Protein AF-0000000072903647 (afdb_homodimer)

Structure (mmCIF, N/CA/C/O backbone):
data_AF-0000000072903647-model_v1
#
loop_
_entity.id
_entity.type
_entity.pdbx_description
1 polymer 'Bacillus phage SPbeta YonK domain-containing protein'
#
loop_
_atom_site.group_PDB
_atom_site.id
_atom_site.type_symbol
_atom_site.label_atom_id
_atom_site.label_alt_id
_atom_site.label_comp_id
_atom_site.label_asym_id
_atom_site.label_entity_id
_atom_site.label_seq_id
_atom_site.pdbx_PDB_ins_code
_atom_site.Cartn_x
_atom_site.Cartn_y
_atom_site.Cartn_z
_atom_site.occupancy
_atom_site.B_iso_or_equiv
_atom_site.auth_seq_id
_atom_site.auth_comp_id
_atom_site.auth_asym_id
_atom_site.auth_atom_id
_atom_site.pdbx_PDB_model_num
ATOM 1 N N . MET A 1 1 ? -23.797 -23.328 -0.71 1 26.98 1 MET A N 1
ATOM 2 C CA . MET A 1 1 ? -23.469 -21.906 -0.543 1 26.98 1 MET A CA 1
ATOM 3 C C . MET A 1 1 ? -22.156 -21.578 -1.24 1 26.98 1 MET A C 1
ATOM 5 O O . MET A 1 1 ? -21.156 -22.234 -1.026 1 26.98 1 MET A O 1
ATOM 9 N N . ALA A 1 2 ? -22.047 -21.109 -2.451 1 36.41 2 ALA A N 1
ATOM 10 C CA . ALA A 1 2 ? -20.844 -20.828 -3.232 1 36.41 2 ALA A CA 1
ATOM 11 C C . ALA A 1 2 ? -19.797 -20.109 -2.387 1 36.41 2 ALA A C 1
ATOM 13 O O . ALA A 1 2 ? -20.125 -19.219 -1.605 1 36.41 2 ALA A O 1
ATOM 14 N N . LYS A 1 3 ? -18.906 -20.703 -1.769 1 39.97 3 LYS A N 1
ATOM 15 C CA . LYS A 1 3 ? -17.812 -20.234 -0.917 1 39.97 3 LYS A CA 1
ATOM 16 C C . LYS A 1 3 ? -17.219 -18.938 -1.453 1 39.97 3 LYS A C 1
ATOM 18 O O . LYS A 1 3 ? -16.688 -18.906 -2.568 1 39.97 3 LYS A O 1
ATOM 23 N N . ASN A 1 4 ? -17.844 -17.828 -1.386 1 43.5 4 ASN A N 1
ATOM 24 C CA . ASN A 1 4 ? -17.438 -16.469 -1.719 1 43.5 4 ASN A CA 1
ATOM 25 C C . ASN A 1 4 ? -15.945 -16.25 -1.491 1 43.5 4 ASN A C 1
ATOM 27 O O . ASN A 1 4 ? -15.461 -16.359 -0.361 1 43.5 4 ASN A O 1
ATOM 31 N N . GLN A 1 5 ? -15.148 -16.969 -2.129 1 49.19 5 GLN A N 1
ATOM 32 C CA . GLN A 1 5 ? -13.734 -16.625 -2.137 1 49.19 5 GLN A CA 1
ATOM 33 C C . GLN A 1 5 ? -13.516 -15.164 -1.768 1 49.19 5 GLN A C 1
ATOM 35 O O . GLN A 1 5 ? -13.867 -14.266 -2.533 1 49.19 5 GLN A O 1
ATOM 40 N N . ASP A 1 6 ? -14.062 -14.773 -0.649 1 54.53 6 ASP A N 1
ATOM 41 C CA . ASP A 1 6 ? -14.086 -13.5 0.064 1 54.53 6 ASP A CA 1
ATOM 42 C C . ASP A 1 6 ? -12.836 -12.68 -0.234 1 54.53 6 ASP A C 1
ATOM 44 O O . ASP A 1 6 ? -11.727 -13.078 0.127 1 54.53 6 ASP A O 1
ATOM 48 N N . THR A 1 7 ? -12.922 -12.094 -1.379 1 66.06 7 THR A N 1
ATOM 49 C CA . THR A 1 7 ? -11.953 -11.07 -1.766 1 66.06 7 THR A CA 1
ATOM 50 C C . THR A 1 7 ? -11.555 -10.219 -0.562 1 66.06 7 THR A C 1
ATOM 52 O O . THR A 1 7 ? -12.391 -9.555 0.041 1 66.06 7 THR A O 1
ATOM 55 N N . MET A 1 8 ? -10.602 -10.609 0.189 1 80.88 8 MET A N 1
ATOM 56 C CA . MET A 1 8 ? -10.062 -9.812 1.292 1 80.88 8 MET A CA 1
ATOM 57 C C . MET A 1 8 ? -9.688 -8.414 0.823 1 80.88 8 MET A C 1
ATOM 59 O O . MET A 1 8 ? -9.133 -8.25 -0.262 1 80.88 8 MET A O 1
ATOM 63 N N . SER A 1 9 ? -10.492 -7.457 1.307 1 88.62 9 SER A N 1
ATOM 64 C CA . SER A 1 9 ? -10.148 -6.07 1.001 1 88.62 9 SER A CA 1
ATOM 65 C C . SER A 1 9 ? -9.914 -5.266 2.273 1 88.62 9 SER A C 1
ATOM 67 O O . SER A 1 9 ? -10.578 -5.488 3.289 1 88.62 9 SER A O 1
ATOM 69 N N . SER A 1 10 ? -8.914 -4.484 2.383 1 92 10 SER A N 1
ATOM 70 C CA . SER A 1 10 ? -8.602 -3.574 3.48 1 92 10 SER A CA 1
ATOM 71 C C . SER A 1 10 ? -8.43 -2.145 2.979 1 92 10 SER A C 1
ATOM 73 O O . SER A 1 10 ? -7.848 -1.919 1.917 1 92 10 SER A O 1
ATOM 75 N N . ASN A 1 11 ? -9.102 -1.263 3.586 1 93.06 11 ASN A N 1
ATOM 76 C CA . ASN A 1 11 ? -8.961 0.151 3.254 1 93.06 11 ASN A CA 1
ATOM 77 C C . ASN A 1 11 ? -8.398 0.95 4.426 1 93.06 11 ASN A C 1
ATOM 79 O O . ASN A 1 11 ? -8.938 0.897 5.531 1 93.06 11 ASN A O 1
ATOM 83 N N . LEU A 1 12 ? -7.344 1.594 4.211 1 94.06 12 LEU A N 1
ATOM 84 C CA . LEU A 1 12 ? -6.703 2.42 5.227 1 94.06 12 LEU A CA 1
ATOM 85 C C . LEU A 1 12 ? -6.648 3.879 4.785 1 94.06 12 LEU A C 1
ATOM 87 O O . LEU A 1 12 ? -6.262 4.18 3.656 1 94.06 12 LEU A O 1
ATOM 91 N N . THR A 1 13 ? -7.172 4.738 5.633 1 93.5 13 THR A N 1
ATOM 92 C CA . THR A 1 13 ? -7.094 6.176 5.379 1 93.5 13 THR A CA 1
ATOM 93 C C . THR A 1 13 ? -6.406 6.891 6.539 1 93.5 13 THR A C 1
ATOM 95 O O . THR A 1 13 ? -6.715 6.637 7.703 1 93.5 13 THR A O 1
ATOM 98 N N . GLY A 1 14 ? -5.375 7.703 6.191 1 95.31 14 GLY A N 1
ATOM 99 C CA . GLY A 1 14 ? -4.641 8.445 7.203 1 95.31 14 GLY A CA 1
ATOM 100 C C . GLY A 1 14 ? -3.291 8.945 6.719 1 95.31 14 GLY A C 1
ATOM 101 O O . GLY A 1 14 ? -3.025 8.961 5.516 1 95.31 14 GLY A O 1
ATOM 102 N N . VAL A 1 15 ? -2.523 9.453 7.641 1 94.94 15 VAL A N 1
ATOM 103 C CA . VAL A 1 15 ? -1.174 9.922 7.336 1 94.94 15 VAL A CA 1
ATOM 104 C C . VAL A 1 15 ? -0.239 8.719 7.18 1 94.94 15 VAL A C 1
ATOM 106 O O . VAL A 1 15 ? -0.087 7.918 8.102 1 94.94 15 VAL A O 1
ATOM 109 N N . LEU A 1 16 ? 0.332 8.656 6.051 1 95.75 16 LEU A N 1
ATOM 110 C CA . LEU A 1 16 ? 1.238 7.551 5.762 1 95.75 16 LEU A CA 1
ATOM 111 C C . LEU A 1 16 ? 2.625 7.82 6.34 1 95.75 16 LEU A C 1
ATOM 113 O O . LEU A 1 16 ? 3.178 8.906 6.152 1 95.75 16 LEU A O 1
ATOM 117 N N . ASP A 1 17 ? 3.154 6.836 7.086 1 96.44 17 ASP A N 1
ATOM 118 C CA . ASP A 1 17 ? 4.512 6.906 7.621 1 96.44 17 ASP A CA 1
ATOM 119 C C . ASP A 1 17 ? 5.34 5.707 7.168 1 96.44 17 ASP A C 1
ATOM 121 O O . ASP A 1 17 ? 5.191 4.605 7.699 1 96.44 17 ASP A O 1
ATOM 125 N N . VAL A 1 18 ? 6.137 5.855 6.246 1 94.12 18 VAL A N 1
ATOM 126 C CA . VAL A 1 18 ? 6.957 4.785 5.691 1 94.12 18 VAL A CA 1
ATOM 127 C C . VAL A 1 18 ? 8.086 4.445 6.664 1 94.12 18 VAL A C 1
ATOM 129 O O . VAL A 1 18 ? 8.562 3.307 6.699 1 94.12 18 VAL A O 1
ATOM 132 N N . GLU A 1 19 ? 8.547 5.43 7.406 1 94.12 19 GLU A N 1
ATOM 133 C CA . GLU A 1 19 ? 9.586 5.203 8.406 1 94.12 19 GLU A CA 1
ATOM 134 C C . GLU A 1 19 ? 9.148 4.156 9.422 1 94.12 19 GLU A C 1
ATOM 136 O O . GLU A 1 19 ? 9.922 3.26 9.766 1 94.12 19 GLU A O 1
ATOM 141 N N . GLU A 1 20 ? 7.891 4.297 9.859 1 94.31 20 GLU A N 1
ATOM 142 C CA . GLU A 1 20 ? 7.34 3.361 10.828 1 94.31 20 GLU A CA 1
ATOM 143 C C . GLU A 1 20 ? 6.48 2.299 10.156 1 94.31 20 GLU A C 1
ATOM 145 O O . GLU A 1 20 ? 6.02 1.357 10.805 1 94.31 20 GLU A O 1
ATOM 150 N N . MET A 1 21 ? 6.281 2.398 8.766 1 95.12 21 MET A N 1
ATOM 151 C CA . MET A 1 21 ? 5.453 1.478 7.996 1 95.12 21 MET A CA 1
ATOM 152 C C . MET A 1 21 ? 4.051 1.381 8.586 1 95.12 21 MET A C 1
ATOM 154 O O . MET A 1 21 ? 3.541 0.281 8.812 1 95.12 21 MET A O 1
ATOM 158 N N . THR A 1 22 ? 3.422 2.551 8.938 1 97.06 22 THR A N 1
ATOM 159 C CA . THR A 1 22 ? 2.086 2.619 9.523 1 97.06 22 THR A CA 1
ATOM 160 C C . THR A 1 22 ? 1.277 3.748 8.891 1 97.06 22 THR A C 1
ATOM 162 O O . THR A 1 22 ? 1.84 4.637 8.242 1 97.06 22 THR A O 1
ATOM 165 N N . VAL A 1 23 ? -0.028 3.594 9 1 96.38 23 VAL A N 1
ATOM 166 C CA . VAL A 1 23 ? -0.957 4.641 8.586 1 96.38 23 VAL A CA 1
ATOM 167 C C . VAL A 1 23 ? -1.724 5.164 9.797 1 96.38 23 VAL A C 1
ATOM 169 O O . VAL A 1 23 ? -2.395 4.402 10.492 1 96.38 23 VAL A O 1
ATOM 172 N N . THR A 1 24 ? -1.552 6.461 10.117 1 96.38 24 THR A N 1
ATOM 173 C CA . THR A 1 24 ? -2.203 7.07 11.273 1 96.38 24 THR A CA 1
ATOM 174 C C . THR A 1 24 ? -3.459 7.824 10.852 1 96.38 24 THR A C 1
ATOM 176 O O . THR A 1 24 ? -3.387 8.773 10.07 1 96.38 24 THR A O 1
ATOM 179 N N . PHE A 1 25 ? -4.559 7.352 11.195 1 94.44 25 PHE A N 1
ATOM 180 C CA . PHE A 1 25 ? -5.832 7.996 10.898 1 94.44 25 PHE A CA 1
ATOM 181 C C . PHE A 1 25 ? -6.203 8.992 11.992 1 94.44 25 PHE A C 1
ATOM 183 O O . PHE A 1 25 ? -6.375 8.609 13.148 1 94.44 25 PHE A O 1
ATOM 190 N N . ILE A 1 26 ? -6.289 10.227 11.664 1 89.44 26 ILE A N 1
ATOM 191 C CA . ILE A 1 26 ? -6.66 11.281 12.602 1 89.44 26 ILE A CA 1
ATOM 192 C C . ILE A 1 26 ? -8.125 11.656 12.406 1 89.44 26 ILE A C 1
ATOM 194 O O . ILE A 1 26 ? -8.5 12.211 11.367 1 89.44 26 ILE A O 1
ATOM 198 N N . ASP A 1 27 ? -8.891 11.258 13.391 1 87.06 27 ASP A N 1
ATOM 199 C CA . ASP A 1 27 ? -10.297 11.641 13.352 1 87.06 27 ASP A CA 1
ATOM 200 C C . ASP A 1 27 ? -10.469 13.117 13.688 1 87.06 27 ASP A C 1
ATOM 202 O O . ASP A 1 27 ? -10.195 13.539 14.812 1 87.06 27 ASP A O 1
ATOM 206 N N . LYS A 1 28 ? -10.703 13.945 12.828 1 78.25 28 LYS A N 1
ATOM 207 C CA . LYS A 1 28 ? -10.844 15.391 13.016 1 78.25 28 LYS A CA 1
ATOM 208 C C . LYS A 1 28 ? -12.031 15.711 13.922 1 78.25 28 LYS A C 1
ATOM 210 O O . LYS A 1 28 ? -12.086 16.781 14.516 1 78.25 28 LYS A O 1
ATOM 215 N N . LYS A 1 29 ? -12.891 14.805 14.023 1 84.75 29 LYS A N 1
ATOM 216 C CA . LYS A 1 29 ? -14.086 15.008 14.844 1 84.75 29 LYS A CA 1
ATOM 217 C C . LYS A 1 29 ? -13.805 14.727 16.312 1 84.75 29 LYS A C 1
ATOM 219 O O . LYS A 1 29 ? -14.195 15.5 17.188 1 84.75 29 LYS A O 1
ATOM 224 N N . ASP A 1 30 ? -12.953 13.688 16.5 1 84.5 30 ASP A N 1
ATOM 225 C CA . ASP A 1 30 ? -12.781 13.242 17.891 1 84.5 30 ASP A CA 1
ATOM 226 C C . ASP A 1 30 ? -11.359 13.484 18.375 1 84.5 30 ASP A C 1
ATOM 228 O O . ASP A 1 30 ? -11.047 13.258 19.547 1 84.5 30 ASP A O 1
ATOM 232 N N . GLU A 1 31 ? -10.664 14.148 17.578 1 82.75 31 GLU A N 1
ATOM 233 C CA . GLU A 1 31 ? -9.25 14.359 17.906 1 82.75 31 GLU A CA 1
ATOM 234 C C . GLU A 1 31 ? -8.578 13.039 18.266 1 82.75 31 GLU A C 1
ATOM 236 O O . GLU A 1 31 ? -7.68 13.008 19.109 1 82.75 31 GLU A O 1
ATOM 241 N N . GLY A 1 32 ? -9.172 11.984 17.766 1 90.81 32 GLY A N 1
ATOM 242 C CA . GLY A 1 32 ? -8.586 10.68 18.031 1 90.81 32 GLY A CA 1
ATOM 243 C C . GLY A 1 32 ? -7.707 10.188 16.891 1 90.81 32 GLY A C 1
ATOM 244 O O . GLY A 1 32 ? -7.867 10.609 15.742 1 90.81 32 GLY A O 1
ATOM 245 N N . GLU A 1 33 ? -6.586 9.609 17.344 1 92 33 GLU A N 1
ATOM 246 C CA . GLU A 1 33 ? -5.672 9.047 16.359 1 92 33 GLU A CA 1
ATOM 247 C C . GLU A 1 33 ? -5.691 7.52 16.406 1 92 33 GLU A C 1
ATOM 249 O O . GLU A 1 33 ? -5.688 6.922 17.484 1 92 33 GLU A O 1
ATOM 254 N N . THR A 1 34 ? -5.93 6.957 15.289 1 94.25 34 THR A N 1
ATOM 255 C CA . THR A 1 34 ? -5.848 5.508 15.148 1 94.25 34 THR A CA 1
ATOM 256 C C . THR A 1 34 ? -4.672 5.117 14.266 1 94.25 34 THR A C 1
ATOM 258 O O . THR A 1 34 ? -4.484 5.68 13.188 1 94.25 34 THR A O 1
ATOM 261 N N . VAL A 1 35 ? -3.791 4.191 14.773 1 95.44 35 VAL A N 1
ATOM 262 C CA . VAL A 1 35 ? -2.605 3.783 14.031 1 95.44 35 VAL A CA 1
ATOM 263 C C . VAL A 1 35 ? -2.826 2.396 13.43 1 95.44 35 VAL A C 1
ATOM 265 O O . VAL A 1 35 ? -3.137 1.443 14.148 1 95.44 35 VAL A O 1
ATOM 268 N N . TYR A 1 36 ? -2.723 2.342 12.133 1 96.31 36 TYR A N 1
ATOM 269 C CA . TYR A 1 36 ? -2.834 1.07 11.422 1 96.31 36 TYR A CA 1
ATOM 270 C C . TYR A 1 36 ? -1.466 0.584 10.961 1 96.31 36 TYR A C 1
ATOM 272 O O . TYR A 1 36 ? -0.645 1.376 10.492 1 96.31 36 TYR A O 1
ATOM 280 N N . ASP A 1 37 ? -1.189 -0.722 11.109 1 96.88 37 ASP A N 1
ATOM 281 C CA . ASP A 1 37 ? 0.072 -1.312 10.68 1 96.88 37 ASP A CA 1
ATOM 282 C C . ASP A 1 37 ? 0.031 -1.661 9.188 1 96.88 37 ASP A C 1
ATOM 284 O O . ASP A 1 37 ? -0.56 -2.67 8.797 1 96.88 37 ASP A O 1
ATOM 288 N N . LEU A 1 38 ? 0.647 -0.828 8.477 1 95.75 38 LEU A N 1
ATOM 289 C CA . LEU A 1 38 ? 0.698 -1.072 7.043 1 95.75 38 LEU A CA 1
ATOM 290 C C . LEU A 1 38 ? 1.477 -2.348 6.734 1 95.75 38 LEU A C 1
ATOM 292 O O . LEU A 1 38 ? 1.085 -3.123 5.859 1 95.75 38 LEU A O 1
ATOM 296 N N . GLU A 1 39 ? 2.559 -2.506 7.41 1 93.81 39 GLU A N 1
ATOM 297 C CA . GLU A 1 39 ? 3.383 -3.699 7.242 1 93.81 39 GLU A CA 1
ATOM 298 C C . GLU A 1 39 ? 2.57 -4.969 7.473 1 93.81 39 GLU A C 1
ATOM 300 O O . GLU A 1 39 ? 2.629 -5.906 6.676 1 93.81 39 GLU A O 1
ATOM 305 N N . LYS A 1 40 ? 1.803 -4.934 8.523 1 94.62 40 LYS A N 1
ATOM 306 C CA . LYS A 1 40 ? 0.974 -6.09 8.859 1 94.62 40 LYS A CA 1
ATOM 307 C C . LYS A 1 40 ? -0.101 -6.32 7.801 1 94.62 40 LYS A C 1
ATOM 309 O O . LYS A 1 40 ? -0.383 -7.465 7.438 1 94.62 40 LYS A O 1
ATOM 314 N N . THR A 1 41 ? -0.666 -5.242 7.383 1 94.62 41 THR A N 1
ATOM 315 C CA . THR A 1 41 ? -1.668 -5.332 6.328 1 94.62 41 THR A CA 1
ATOM 316 C C . THR A 1 41 ? -1.069 -5.938 5.062 1 94.62 41 THR A C 1
ATOM 318 O O . THR A 1 41 ? -1.639 -6.867 4.484 1 94.62 41 THR A O 1
ATOM 321 N N . LEU A 1 42 ? 0.079 -5.402 4.691 1 95.38 42 LEU A N 1
ATOM 322 C CA . LEU A 1 42 ? 0.764 -5.91 3.506 1 95.38 42 LEU A CA 1
ATOM 323 C C . LEU A 1 42 ? 1.088 -7.391 3.66 1 95.38 42 LEU A C 1
ATOM 325 O O . LEU A 1 42 ? 0.943 -8.164 2.711 1 95.38 42 LEU A O 1
ATOM 329 N N . GLN A 1 43 ? 1.496 -7.812 4.863 1 94.38 43 GLN A N 1
ATOM 330 C CA . GLN A 1 43 ? 1.856 -9.195 5.148 1 94.38 43 GLN A CA 1
ATOM 331 C C . GLN A 1 43 ? 0.658 -10.125 4.973 1 94.38 43 GLN A C 1
ATOM 333 O O . GLN A 1 43 ? 0.807 -11.266 4.523 1 94.38 43 GLN A O 1
ATOM 338 N N . LYS A 1 44 ? -0.536 -9.617 5.301 1 93.38 44 LYS A N 1
ATOM 339 C CA . LYS A 1 44 ? -1.77 -10.391 5.164 1 93.38 44 LYS A CA 1
ATOM 340 C C . LYS A 1 44 ? -2.045 -10.734 3.705 1 93.38 44 LYS A C 1
ATOM 342 O O . LYS A 1 44 ? -2.623 -11.781 3.408 1 93.38 44 LYS A O 1
ATOM 347 N N . TYR A 1 45 ? -1.594 -9.891 2.842 1 92.75 45 TYR A N 1
ATOM 348 C CA . TYR A 1 45 ? -1.865 -10.062 1.419 1 92.75 45 TYR A CA 1
ATOM 349 C C . TYR A 1 45 ? -0.625 -10.547 0.68 1 92.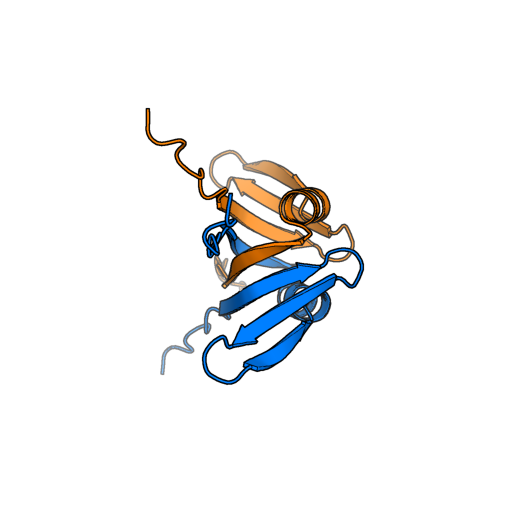75 45 TYR A C 1
ATOM 351 O O . TYR A 1 45 ? -0.655 -10.734 -0.538 1 92.75 45 TYR A O 1
ATOM 359 N N . ASN A 1 46 ? 0.444 -10.773 1.424 1 93.94 46 ASN A N 1
ATOM 360 C CA . ASN A 1 46 ? 1.708 -11.195 0.83 1 93.94 46 ASN A CA 1
ATOM 361 C C . ASN A 1 46 ? 1.547 -12.492 0.03 1 93.94 46 ASN A C 1
ATOM 363 O O . ASN A 1 46 ? 0.983 -13.469 0.526 1 93.94 46 ASN A O 1
ATOM 367 N N . GLY A 1 47 ? 2.025 -12.484 -1.213 1 93.38 47 GLY A N 1
ATOM 368 C CA . GLY A 1 47 ? 1.976 -13.672 -2.055 1 93.38 47 GLY A CA 1
ATOM 369 C C . GLY A 1 47 ? 0.679 -13.797 -2.83 1 93.38 47 GLY A C 1
ATOM 370 O O . GLY A 1 47 ? 0.515 -14.727 -3.627 1 93.38 47 GLY A O 1
ATOM 371 N N . HIS A 1 48 ? -0.289 -12.859 -2.572 1 91.75 48 HIS A N 1
ATOM 372 C CA . HIS A 1 48 ? -1.56 -12.844 -3.289 1 91.75 48 HIS A CA 1
ATOM 373 C C . HIS A 1 48 ? -1.586 -11.742 -4.344 1 91.75 48 HIS A C 1
ATOM 375 O O . HIS A 1 48 ? -0.796 -10.797 -4.281 1 91.75 48 HIS A O 1
ATOM 381 N N . THR A 1 49 ? -2.402 -11.961 -5.375 1 92.5 49 THR A N 1
ATOM 382 C CA . THR A 1 49 ? -2.639 -10.906 -6.352 1 92.5 49 THR A CA 1
ATOM 383 C C . THR A 1 49 ? -3.59 -9.852 -5.789 1 92.5 49 THR A C 1
ATOM 385 O O . THR A 1 49 ? -4.75 -10.148 -5.496 1 92.5 49 THR A O 1
ATOM 388 N N . VAL A 1 50 ? -3.045 -8.734 -5.59 1 93.06 50 VAL A N 1
ATOM 389 C CA . VAL A 1 50 ? -3.846 -7.691 -4.953 1 93.06 50 VAL A CA 1
ATOM 390 C C . VAL A 1 50 ? -3.885 -6.453 -5.84 1 93.06 50 VAL A C 1
ATOM 392 O O . VAL A 1 50 ? -3.057 -6.297 -6.738 1 93.06 50 VAL A O 1
ATOM 395 N N . SER A 1 51 ? -4.941 -5.68 -5.699 1 92.88 51 SER A N 1
ATOM 396 C CA . SER A 1 51 ? -5.059 -4.336 -6.262 1 92.88 51 SER A CA 1
ATOM 397 C C . SER A 1 51 ? -4.938 -3.271 -5.18 1 92.88 51 SER A C 1
ATOM 399 O O . SER A 1 51 ? -5.781 -3.189 -4.281 1 92.88 51 SER A O 1
ATOM 401 N N . ILE A 1 52 ? -3.867 -2.551 -5.137 1 95.62 52 ILE A N 1
ATOM 402 C CA . ILE A 1 52 ? -3.631 -1.506 -4.145 1 95.62 52 ILE A CA 1
ATOM 403 C C . ILE A 1 52 ? -3.824 -0.133 -4.785 1 95.62 52 ILE A C 1
ATOM 405 O O . ILE A 1 52 ? -3.227 0.166 -5.824 1 95.62 52 ILE A O 1
ATOM 409 N N . THR A 1 53 ? -4.637 0.655 -4.305 1 95.5 53 THR A N 1
ATOM 410 C CA . THR A 1 53 ? -4.871 2.01 -4.793 1 95.5 53 THR A CA 1
ATOM 411 C C . THR A 1 53 ? -4.43 3.041 -3.758 1 95.5 53 THR A C 1
ATOM 413 O O . THR A 1 53 ? -4.844 2.982 -2.6 1 95.5 53 THR A O 1
ATOM 416 N N . PHE A 1 54 ? -3.518 3.877 -4.133 1 94.88 54 PHE A N 1
ATOM 417 C CA . PHE A 1 54 ? -3.078 4.98 -3.287 1 94.88 54 PHE A CA 1
ATOM 418 C C . PHE A 1 54 ? -3.701 6.297 -3.746 1 94.88 54 PHE A C 1
ATOM 420 O O . PHE A 1 54 ? -3.588 6.668 -4.914 1 94.88 54 PHE A O 1
ATOM 427 N N . LYS A 1 55 ? -4.453 6.977 -2.883 1 92.94 55 LYS A N 1
ATOM 428 C CA . LYS A 1 55 ? -5.047 8.281 -3.17 1 92.94 55 LYS A CA 1
ATOM 429 C C . LYS A 1 55 ? -4.688 9.297 -2.09 1 92.94 55 LYS A C 1
ATOM 431 O O . LYS A 1 55 ? -4.824 9.016 -0.897 1 92.94 55 LYS A O 1
ATOM 436 N N . VAL A 1 56 ? -4.145 10.398 -2.494 1 90.81 56 VAL A N 1
ATOM 437 C CA . VAL A 1 56 ? -3.818 11.453 -1.533 1 90.81 56 VAL A CA 1
ATOM 438 C C . VAL A 1 56 ? -5.078 12.242 -1.186 1 90.81 56 VAL A C 1
ATOM 440 O O . VAL A 1 56 ? -5.828 12.648 -2.076 1 90.81 56 VAL A O 1
ATOM 443 N N . ASP A 1 57 ? -5.395 12.164 0.03 1 79.31 57 ASP A N 1
ATOM 444 C CA . ASP A 1 57 ? -6.492 12.992 0.531 1 79.31 57 ASP A CA 1
ATOM 445 C C . ASP A 1 57 ? -5.973 14.273 1.166 1 79.31 57 ASP A C 1
ATOM 447 O O . ASP A 1 57 ? -5.477 14.258 2.295 1 79.31 57 ASP A O 1
ATOM 451 N N . GLU A 1 58 ? -5.418 15.188 0.376 1 64.56 58 GLU A N 1
ATOM 452 C CA . GLU A 1 58 ? -4.949 16.438 0.971 1 64.56 58 GLU A CA 1
ATOM 453 C C . GLU A 1 58 ? -6.043 17.109 1.797 1 64.56 58 GLU A C 1
ATOM 455 O O . GLU A 1 58 ? -7.074 17.516 1.256 1 64.56 58 GLU A O 1
ATOM 460 N N . ASN A 1 59 ? -6.527 16.438 2.725 1 55.91 59 ASN A N 1
ATOM 461 C CA . ASN A 1 59 ? -7.266 17.422 3.516 1 55.91 59 ASN A CA 1
ATOM 462 C C . ASN A 1 59 ? -6.52 18.75 3.605 1 55.91 59 ASN A C 1
ATOM 464 O O . ASN A 1 59 ? -5.492 18.844 4.281 1 55.91 59 ASN A O 1
ATOM 468 N N . ILE A 1 60 ? -6.312 19.484 2.564 1 50.78 60 ILE A N 1
ATOM 469 C CA . ILE A 1 60 ? -5.859 20.859 2.639 1 50.78 60 ILE A CA 1
ATOM 470 C C . ILE A 1 60 ? -6.391 21.516 3.914 1 50.78 60 ILE A C 1
ATOM 472 O O . ILE A 1 60 ? -7.602 21.703 4.066 1 50.78 60 ILE A O 1
ATOM 476 N N . ASP A 1 61 ? -5.98 21.062 5.023 1 46.91 61 ASP A N 1
ATOM 477 C CA . ASP A 1 61 ? -6.191 22.25 5.836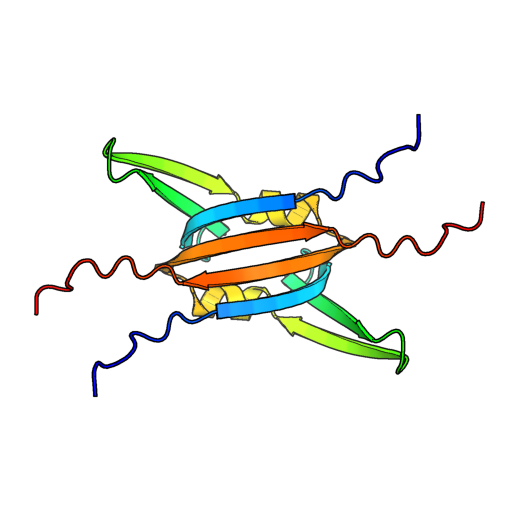 1 46.91 61 ASP A CA 1
ATOM 478 C C . ASP A 1 61 ? -5.785 23.516 5.074 1 46.91 61 ASP A C 1
ATOM 480 O O . ASP A 1 61 ? -4.77 23.516 4.375 1 46.91 61 ASP A O 1
ATOM 484 N N . PRO A 1 62 ? -6.727 24.359 4.766 1 44.31 62 PRO A N 1
ATOM 485 C CA . PRO A 1 62 ? -6.277 25.641 4.227 1 44.31 62 PRO A CA 1
ATOM 486 C C . PRO A 1 62 ? -4.906 26.062 4.754 1 44.31 62 PRO A C 1
ATOM 488 O O . PRO A 1 62 ? -4.699 26.109 5.969 1 44.31 62 PRO A O 1
ATOM 491 N N . VAL A 1 63 ? -3.77 25.438 4.23 1 43.38 63 VAL A N 1
ATOM 492 C CA . VAL A 1 63 ? -2.58 26.156 4.684 1 43.38 63 VAL A CA 1
ATOM 493 C C . VAL A 1 63 ? -2.902 27.625 4.859 1 43.38 63 VAL A C 1
ATOM 495 O O . VAL A 1 63 ? -3.406 28.281 3.939 1 43.38 63 VAL A O 1
ATOM 498 N N . GLU A 1 64 ? -3.287 28.125 6.027 1 39.75 64 GLU A N 1
ATOM 499 C CA . GLU A 1 64 ? -3.262 29.562 6.246 1 39.75 64 GLU A CA 1
ATOM 500 C C . GLU A 1 64 ? -2.057 30.203 5.562 1 39.75 64 GLU A C 1
ATOM 502 O O . GLU A 1 64 ? -0.924 29.75 5.734 1 39.75 64 GLU A O 1
ATOM 507 N N . GLU A 1 65 ? -2.17 30.578 4.281 1 32.97 65 GLU A N 1
ATOM 508 C CA . GLU A 1 65 ? -1.269 31.703 4.047 1 32.97 65 GLU A CA 1
ATOM 509 C C . GLU A 1 65 ? -1.255 32.656 5.238 1 32.97 65 GLU A C 1
ATOM 511 O O . GLU A 1 65 ? -2.303 32.938 5.82 1 32.97 65 GLU A O 1
ATOM 516 N N . MET B 1 1 ? -5.105 29.766 -12.984 1 26.88 1 MET B N 1
ATOM 517 C CA . MET B 1 1 ? -5.367 28.344 -13.117 1 26.88 1 MET B CA 1
ATOM 518 C C . MET B 1 1 ? -5.422 27.656 -11.75 1 26.88 1 MET B C 1
ATOM 520 O O . MET B 1 1 ? -4.555 27.891 -10.898 1 26.88 1 MET B O 1
ATOM 524 N N . ALA B 1 2 ? -6.496 27.344 -11.078 1 36.06 2 ALA B N 1
ATOM 525 C CA . ALA B 1 2 ? -6.641 26.766 -9.742 1 36.06 2 ALA B CA 1
ATOM 526 C C . ALA B 1 2 ? -5.637 25.625 -9.523 1 36.06 2 ALA B C 1
ATOM 528 O O . ALA B 1 2 ? -5.371 24.844 -10.438 1 36.06 2 ALA B O 1
ATOM 529 N N . LYS B 1 3 ? -4.551 25.781 -8.977 1 39.94 3 LYS B N 1
ATOM 530 C CA . LYS B 1 3 ? -3.463 24.859 -8.648 1 39.94 3 LYS B CA 1
ATOM 531 C C . LYS B 1 3 ? -4.004 23.5 -8.203 1 39.94 3 LYS B C 1
ATOM 533 O O . LYS B 1 3 ? -4.691 23.406 -7.188 1 39.94 3 LYS B O 1
ATOM 538 N N . ASN B 1 4 ? -4.594 22.719 -9.047 1 43.5 4 ASN B N 1
ATOM 539 C CA . ASN B 1 4 ? -5.156 21.391 -8.891 1 43.5 4 ASN B CA 1
ATOM 540 C C . ASN B 1 4 ? -4.375 20.562 -7.871 1 43.5 4 ASN B C 1
ATOM 542 O O . ASN B 1 4 ? -3.184 20.312 -8.055 1 43.5 4 ASN B O 1
ATOM 546 N N . GLN B 1 5 ? -4.348 20.984 -6.699 1 48.97 5 GLN B N 1
ATOM 547 C CA . GLN B 1 5 ? -3.863 20.109 -5.637 1 48.97 5 GLN B CA 1
ATOM 548 C C . GLN B 1 5 ? -3.947 18.641 -6.055 1 48.97 5 GLN B C 1
ATOM 550 O O . GLN B 1 5 ? -5.039 18.078 -6.121 1 48.97 5 GLN B O 1
ATOM 555 N N . ASP B 1 6 ? -3.453 18.359 -7.23 1 54.34 6 ASP B N 1
ATOM 556 C CA . ASP B 1 6 ? -3.355 17.094 -7.953 1 54.34 6 ASP B CA 1
ATOM 557 C C . ASP B 1 6 ? -3.221 15.922 -6.984 1 54.34 6 ASP B C 1
ATOM 559 O O . ASP B 1 6 ? -2.225 15.805 -6.27 1 54.34 6 ASP B O 1
ATOM 563 N N . THR B 1 7 ? -4.371 15.641 -6.473 1 65.31 7 THR B N 1
ATOM 564 C CA . THR B 1 7 ? -4.539 14.406 -5.707 1 65.31 7 THR B CA 1
ATOM 565 C C . THR B 1 7 ? -3.703 13.281 -6.305 1 65.31 7 THR B C 1
ATOM 567 O O . THR B 1 7 ? -3.936 12.859 -7.441 1 65.31 7 THR B O 1
ATOM 570 N N . MET B 1 8 ? -2.475 13.18 -5.988 1 80.75 8 MET B N 1
ATOM 571 C CA . MET B 1 8 ? -1.613 12.086 -6.418 1 80.75 8 MET B CA 1
ATOM 572 C C . MET B 1 8 ? -2.236 10.734 -6.074 1 80.75 8 MET B C 1
ATOM 574 O O . MET B 1 8 ? -2.779 10.562 -4.98 1 80.75 8 MET B O 1
ATOM 578 N N . SER B 1 9 ? -2.691 10.055 -7.141 1 88.62 9 SER B N 1
ATOM 579 C CA . SER B 1 9 ? -3.201 8.703 -6.922 1 88.62 9 SER B CA 1
ATOM 580 C C . SER B 1 9 ? -2.393 7.676 -7.707 1 88.62 9 SER B C 1
ATOM 582 O O . SER B 1 9 ? -1.925 7.957 -8.812 1 88.62 9 SER B O 1
ATOM 584 N N . SER B 1 10 ? -2.004 6.602 -7.164 1 91.94 10 SER B N 1
ATOM 585 C CA . SER B 1 10 ? -1.318 5.477 -7.793 1 91.94 10 SER B CA 1
ATOM 586 C C . SER B 1 10 ? -2.074 4.172 -7.57 1 91.94 10 SER B C 1
ATOM 588 O O . SER B 1 10 ? -2.602 3.936 -6.48 1 91.94 10 SER B O 1
ATOM 590 N N . ASN B 1 11 ? -2.309 3.488 -8.586 1 93.12 11 ASN B N 1
ATOM 591 C CA . ASN B 1 11 ? -2.953 2.182 -8.492 1 93.12 11 ASN B CA 1
ATOM 592 C C . ASN B 1 11 ? -2.027 1.064 -8.961 1 93.12 11 ASN B C 1
ATOM 594 O O . ASN B 1 11 ? -1.493 1.121 -10.07 1 93.12 11 ASN B O 1
ATOM 598 N N . LEU B 1 12 ? -1.795 0.152 -8.141 1 94.06 12 LEU B N 1
ATOM 599 C CA . LEU B 1 12 ? -0.95 -0.996 -8.453 1 94.06 12 LEU B CA 1
ATOM 600 C C . LEU B 1 12 ? -1.746 -2.295 -8.367 1 94.06 12 LEU B C 1
ATOM 602 O O . LEU B 1 12 ? -2.475 -2.518 -7.398 1 94.06 12 LEU B O 1
ATOM 606 N N . THR B 1 13 ? -1.704 -3.057 -9.445 1 93.56 13 THR B N 1
ATOM 607 C CA . THR B 1 13 ? -2.338 -4.371 -9.453 1 93.56 13 THR B CA 1
ATOM 608 C C . THR B 1 13 ? -1.323 -5.457 -9.797 1 93.56 13 THR B C 1
ATOM 610 O O . THR B 1 13 ? -0.544 -5.309 -10.742 1 93.56 13 THR B O 1
ATOM 613 N N . GLY B 1 14 ? -1.255 -6.504 -8.93 1 95.38 14 GLY B N 1
ATOM 614 C CA . GLY B 1 14 ? -0.335 -7.605 -9.148 1 95.38 14 GLY B CA 1
ATOM 615 C C . GLY B 1 14 ? -0.099 -8.453 -7.914 1 95.38 14 GLY B C 1
ATOM 616 O O . GLY B 1 14 ? -0.857 -8.367 -6.945 1 95.38 14 GLY B O 1
ATOM 617 N N . VAL B 1 15 ? 0.849 -9.344 -8.008 1 94.94 15 VAL B N 1
ATOM 618 C CA . VAL B 1 15 ? 1.233 -10.18 -6.879 1 94.94 15 VAL B CA 1
ATOM 619 C C . VAL B 1 15 ? 2.057 -9.367 -5.883 1 94.94 15 VAL B C 1
ATOM 621 O O . VAL B 1 15 ? 3.109 -8.828 -6.234 1 94.94 15 VAL B O 1
ATOM 624 N N . LEU B 1 16 ? 1.555 -9.328 -4.719 1 95.81 16 LEU B N 1
ATOM 625 C CA . LEU B 1 16 ? 2.232 -8.562 -3.676 1 95.81 16 LEU B CA 1
ATOM 626 C C . LEU B 1 16 ? 3.359 -9.383 -3.051 1 95.81 16 LEU B C 1
ATOM 628 O O . LEU B 1 16 ? 3.166 -10.547 -2.703 1 95.81 16 LEU B O 1
ATOM 632 N N . ASP B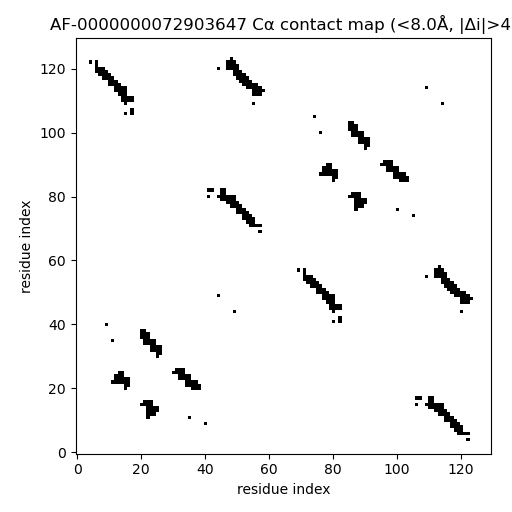 1 17 ? 4.566 -8.781 -2.973 1 96.5 17 ASP B N 1
ATOM 633 C CA . ASP B 1 17 ? 5.715 -9.398 -2.314 1 96.5 17 ASP B CA 1
ATOM 634 C C . ASP B 1 17 ? 6.262 -8.5 -1.207 1 96.5 17 ASP B C 1
ATOM 636 O O . ASP B 1 17 ? 6.949 -7.516 -1.483 1 96.5 17 ASP B O 1
ATOM 640 N N . VAL B 1 18 ? 5.973 -8.75 -0.04 1 94.31 18 VAL B N 1
ATOM 641 C CA . VAL B 1 18 ? 6.395 -7.949 1.104 1 94.31 18 VAL B CA 1
ATOM 642 C C . VAL B 1 18 ? 7.879 -8.18 1.378 1 94.31 18 VAL B C 1
ATOM 644 O O . VAL B 1 18 ? 8.57 -7.297 1.891 1 94.31 18 VAL B O 1
ATOM 647 N N . GLU B 1 19 ? 8.344 -9.383 1.089 1 94.25 19 GLU B N 1
ATOM 648 C CA . GLU B 1 19 ? 9.758 -9.688 1.264 1 94.25 19 GLU B CA 1
ATOM 649 C C . GLU B 1 19 ? 10.633 -8.742 0.451 1 94.25 19 GLU B C 1
ATOM 651 O O . GLU B 1 19 ? 11.633 -8.227 0.955 1 94.25 19 GLU B O 1
ATOM 656 N N . GLU B 1 20 ? 10.195 -8.508 -0.798 1 94.31 20 GLU B N 1
ATOM 657 C CA . GLU B 1 20 ? 10.922 -7.613 -1.689 1 94.31 20 GLU B CA 1
ATOM 658 C C . GLU B 1 20 ? 10.289 -6.227 -1.725 1 94.31 20 GLU B C 1
ATOM 660 O O . GLU B 1 20 ? 10.828 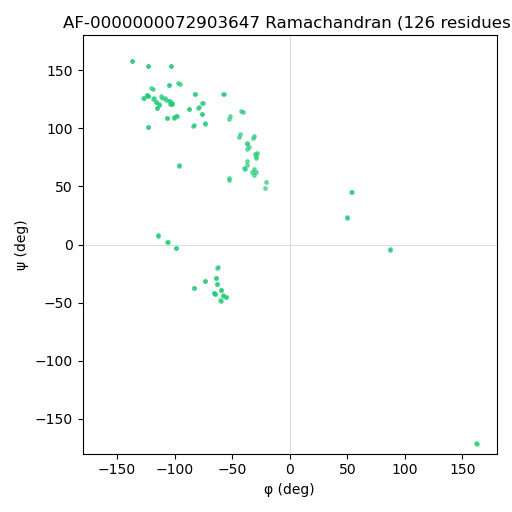-5.305 -2.342 1 94.31 20 GLU B O 1
ATOM 665 N N . MET B 1 21 ? 9.102 -6.016 -0.992 1 95.06 21 MET B N 1
ATOM 666 C CA . MET B 1 21 ? 8.367 -4.754 -0.968 1 95.06 21 MET B CA 1
ATOM 667 C C . MET B 1 21 ? 8.047 -4.281 -2.383 1 95.06 21 MET B C 1
ATOM 669 O O . MET B 1 21 ? 8.297 -3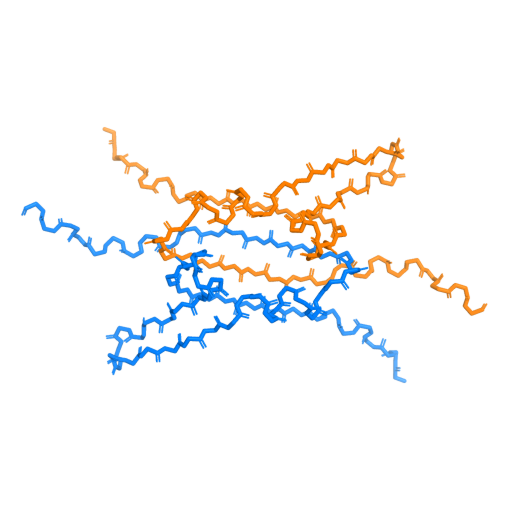.127 -2.729 1 95.06 21 MET B O 1
ATOM 673 N N . THR B 1 22 ? 7.559 -5.191 -3.268 1 97.06 22 THR B N 1
ATOM 674 C CA . THR B 1 22 ? 7.215 -4.895 -4.652 1 97.06 22 THR B CA 1
ATOM 675 C C . THR B 1 22 ? 5.898 -5.562 -5.039 1 97.06 22 THR B C 1
ATOM 677 O O . THR B 1 22 ? 5.43 -6.469 -4.344 1 97.06 22 THR B O 1
ATOM 680 N N . VAL B 1 23 ? 5.305 -4.996 -6.055 1 96.44 23 VAL B N 1
ATOM 681 C CA . VAL B 1 23 ? 4.105 -5.578 -6.652 1 96.44 23 VAL B CA 1
ATOM 682 C C . VAL B 1 23 ? 4.398 -6.004 -8.086 1 96.44 23 VAL B C 1
ATOM 684 O O . VAL B 1 23 ? 4.812 -5.184 -8.914 1 96.44 23 VAL B O 1
ATOM 687 N N . THR B 1 24 ? 4.289 -7.309 -8.383 1 96.38 24 THR B N 1
ATOM 688 C CA . THR B 1 24 ? 4.574 -7.84 -9.711 1 96.38 24 THR B CA 1
ATOM 689 C C . THR B 1 24 ? 3.287 -8.031 -10.508 1 96.38 24 THR B C 1
ATOM 691 O O . THR B 1 24 ? 2.418 -8.812 -10.109 1 96.38 24 THR B O 1
ATOM 694 N N . PHE B 1 25 ? 3.076 -7.27 -11.484 1 94.56 25 PHE B N 1
ATOM 695 C CA . PHE B 1 25 ? 1.912 -7.383 -12.359 1 94.56 25 PHE B CA 1
ATOM 696 C C . PHE B 1 25 ? 2.182 -8.359 -13.5 1 94.56 25 PHE B C 1
ATOM 698 O O . PHE B 1 25 ? 3.094 -8.141 -14.297 1 94.56 25 PHE B O 1
ATOM 705 N N . ILE B 1 26 ? 1.466 -9.414 -13.555 1 89.69 26 ILE B N 1
ATOM 706 C CA . ILE B 1 26 ? 1.599 -10.414 -14.609 1 89.69 26 ILE B CA 1
ATOM 707 C C . ILE B 1 26 ? 0.497 -10.211 -15.648 1 89.69 26 ILE B C 1
ATOM 709 O O . ILE B 1 26 ? -0.685 -10.414 -15.359 1 89.69 26 ILE B O 1
ATOM 713 N N . ASP B 1 27 ? 0.958 -9.75 -16.781 1 87.38 27 ASP B N 1
ATOM 714 C CA . ASP B 1 27 ? 0.004 -9.609 -17.875 1 87.38 27 ASP B CA 1
ATOM 715 C C . ASP B 1 27 ? -0.368 -10.969 -18.469 1 87.38 27 ASP B C 1
ATOM 717 O O . ASP B 1 27 ? 0.475 -11.648 -19.047 1 87.38 27 ASP B O 1
ATOM 721 N N . LYS B 1 28 ? -1.436 -11.5 -18.219 1 78.44 28 LYS B N 1
ATOM 722 C CA . LYS B 1 28 ? -1.889 -12.805 -18.672 1 78.44 28 LYS B CA 1
ATOM 723 C C . LYS B 1 28 ? -1.987 -12.852 -20.188 1 78.44 28 LYS B C 1
ATOM 725 O O . LYS B 1 28 ? -1.969 -13.93 -20.797 1 78.44 28 LYS B O 1
ATOM 730 N N . LYS B 1 29 ? -2.053 -11.734 -20.781 1 85.44 29 LYS B N 1
ATOM 731 C CA . LYS B 1 29 ? -2.18 -11.648 -22.219 1 85.44 29 LYS B CA 1
ATOM 732 C C . LYS B 1 29 ? -0.818 -11.766 -22.906 1 85.44 29 LYS B C 1
ATOM 734 O O . LYS B 1 29 ? -0.663 -12.508 -23.875 1 85.44 29 LYS B O 1
ATOM 739 N N . ASP B 1 30 ? 0.175 -11.148 -22.219 1 85.31 30 ASP B N 1
ATOM 740 C CA . ASP B 1 30 ? 1.469 -11.055 -22.875 1 85.31 30 ASP B CA 1
ATOM 741 C C . ASP B 1 30 ? 2.531 -11.859 -22.141 1 85.31 30 ASP B C 1
ATOM 743 O O . ASP B 1 30 ? 3.664 -11.984 -22.609 1 85.31 30 ASP B O 1
ATOM 747 N N . GLU B 1 31 ? 2.076 -12.555 -21.203 1 83.31 31 GLU B N 1
ATOM 748 C CA . GLU B 1 31 ? 3.029 -13.281 -20.375 1 83.31 31 GLU B CA 1
ATOM 749 C C . GLU B 1 31 ? 4.152 -12.367 -19.891 1 83.31 31 GLU B C 1
ATOM 751 O O . GLU B 1 31 ? 5.297 -12.812 -19.734 1 83.31 31 GLU B O 1
ATOM 756 N N . GLY B 1 32 ? 3.811 -11.109 -19.891 1 91.25 32 GLY B N 1
ATOM 757 C CA . GLY B 1 32 ? 4.793 -10.148 -19.406 1 91.25 32 GLY B CA 1
ATOM 758 C C . GLY B 1 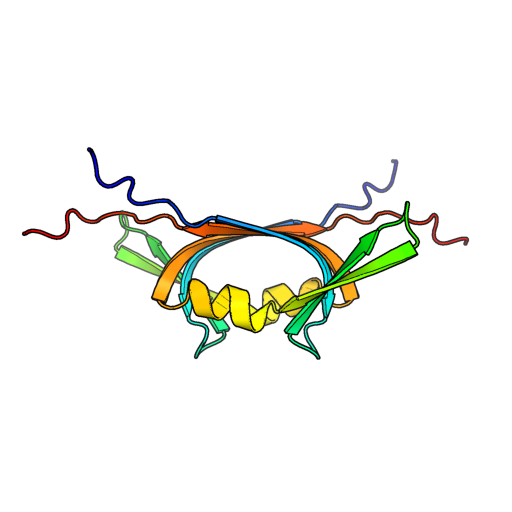32 ? 4.617 -9.797 -17.938 1 91.25 32 GLY B C 1
ATOM 759 O O . GLY B 1 32 ? 3.52 -9.93 -17.391 1 91.25 32 GLY B O 1
ATOM 760 N N . GLU B 1 33 ? 5.781 -9.734 -17.297 1 92.38 33 GLU B N 1
ATOM 761 C CA . GLU B 1 33 ? 5.762 -9.352 -15.883 1 92.38 33 GLU B CA 1
ATOM 762 C C . GLU B 1 33 ? 6.309 -7.941 -15.688 1 92.38 33 GLU B C 1
ATOM 764 O O . GLU B 1 33 ? 7.328 -7.578 -16.281 1 92.38 33 GLU B O 1
ATOM 769 N N . THR B 1 34 ? 5.52 -7.133 -15.078 1 94.44 34 THR B N 1
ATOM 770 C CA . THR B 1 34 ? 5.957 -5.793 -14.695 1 94.44 34 THR B CA 1
ATOM 771 C C . THR B 1 34 ? 6.09 -5.676 -13.18 1 94.44 34 THR B C 1
ATOM 773 O O . THR B 1 34 ? 5.188 -6.074 -12.438 1 94.44 34 THR B O 1
ATOM 776 N N . VAL B 1 35 ? 7.285 -5.227 -12.688 1 95.62 35 VAL B N 1
ATOM 777 C CA . VAL B 1 35 ? 7.535 -5.125 -11.25 1 95.62 35 VAL B CA 1
ATOM 778 C C . VAL B 1 35 ? 7.434 -3.668 -10.812 1 95.62 35 VAL B C 1
ATOM 780 O O . VAL B 1 35 ? 8.117 -2.799 -11.352 1 95.62 35 VAL B O 1
ATOM 783 N N . TYR B 1 36 ? 6.523 -3.428 -9.883 1 96.38 36 TYR B N 1
ATOM 784 C CA . TYR B 1 36 ? 6.367 -2.098 -9.312 1 96.38 36 TYR B CA 1
ATOM 785 C C . TYR B 1 36 ? 6.957 -2.035 -7.906 1 96.38 36 TYR B C 1
ATOM 787 O O . TYR B 1 36 ? 6.797 -2.969 -7.117 1 96.38 36 TYR B O 1
A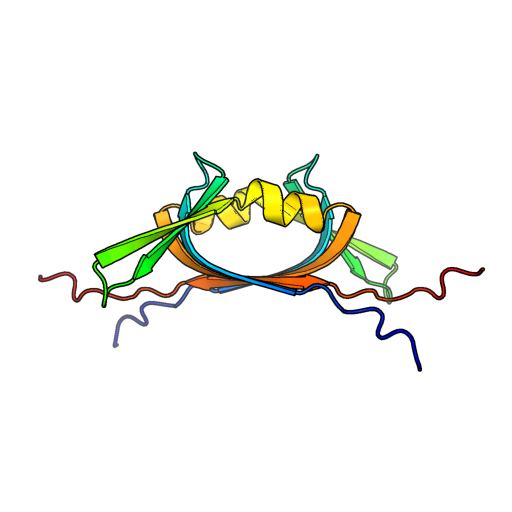TOM 795 N N . ASP B 1 37 ? 7.68 -0.949 -7.582 1 96.81 37 ASP B N 1
ATOM 796 C CA . ASP B 1 37 ? 8.273 -0.76 -6.262 1 96.81 37 ASP B CA 1
ATOM 797 C C . ASP B 1 37 ? 7.258 -0.183 -5.277 1 96.81 37 ASP B C 1
ATOM 799 O O . ASP B 1 37 ? 6.949 1.01 -5.324 1 96.81 37 ASP B O 1
ATOM 803 N N . LEU B 1 38 ? 6.801 -1.047 -4.48 1 95.62 38 LEU B N 1
ATOM 804 C CA . LEU B 1 38 ? 5.84 -0.601 -3.477 1 95.62 38 LEU B CA 1
ATOM 805 C C . LEU B 1 38 ? 6.496 0.364 -2.494 1 95.62 38 LEU B C 1
ATOM 807 O O . LEU B 1 38 ? 5.883 1.358 -2.096 1 95.62 38 LEU B O 1
ATOM 811 N N . GLU B 1 39 ? 7.676 0.026 -2.105 1 93.62 39 GLU B N 1
ATOM 812 C CA . GLU B 1 39 ? 8.43 0.878 -1.192 1 93.62 39 GLU B CA 1
ATOM 813 C C . GLU B 1 39 ? 8.57 2.293 -1.746 1 93.62 39 GLU B C 1
ATOM 815 O O . GLU B 1 39 ? 8.336 3.271 -1.035 1 93.62 39 GLU B O 1
ATOM 820 N N . LYS B 1 40 ? 8.906 2.361 -2.996 1 94.62 40 LYS B N 1
ATOM 821 C CA . LYS B 1 40 ? 9.07 3.654 -3.65 1 94.62 40 LYS B CA 1
ATOM 822 C C . LYS B 1 40 ? 7.746 4.406 -3.738 1 94.62 40 LYS B C 1
ATOM 824 O O . LYS B 1 40 ? 7.703 5.621 -3.541 1 94.62 40 LYS B O 1
ATOM 829 N N . THR B 1 41 ? 6.73 3.648 -4.066 1 94.62 41 THR B N 1
ATOM 830 C CA . THR B 1 41 ? 5.398 4.238 -4.125 1 94.62 41 THR B CA 1
ATOM 831 C C . THR B 1 41 ? 5 4.805 -2.764 1 94.62 41 THR B C 1
ATOM 833 O O . THR B 1 41 ? 4.559 5.953 -2.668 1 94.62 41 THR B O 1
ATOM 836 N N . LEU B 1 42 ? 5.199 3.998 -1.74 1 95.44 42 LEU B N 1
ATOM 837 C CA . LEU B 1 42 ? 4.875 4.43 -0.385 1 95.44 42 LEU B CA 1
ATOM 838 C C . LEU B 1 42 ? 5.68 5.668 -0.002 1 95.44 42 LEU B C 1
ATOM 840 O O . LEU B 1 42 ? 5.145 6.59 0.62 1 95.44 42 LEU B O 1
ATOM 844 N N . GLN B 1 43 ? 6.961 5.715 -0.404 1 94.38 43 GLN B N 1
ATOM 845 C CA . GLN B 1 43 ? 7.848 6.832 -0.091 1 94.38 43 GLN B CA 1
ATOM 846 C C . GLN B 1 43 ? 7.352 8.125 -0.73 1 94.38 43 GLN B C 1
ATOM 848 O O . GLN B 1 43 ? 7.488 9.203 -0.149 1 94.38 43 GLN B O 1
ATOM 853 N N . LYS B 1 44 ? 6.734 8.016 -1.929 1 93.44 44 LYS B N 1
ATOM 854 C CA . LYS B 1 44 ? 6.195 9.172 -2.645 1 93.44 44 LYS B CA 1
ATOM 855 C C . LYS B 1 44 ? 5.062 9.828 -1.856 1 93.44 44 LYS B C 1
ATOM 857 O O . LYS B 1 44 ? 4.867 11.039 -1.938 1 93.44 44 LYS B O 1
ATOM 862 N N . TYR B 1 45 ? 4.391 9.023 -1.077 1 92.88 45 TYR B N 1
ATOM 863 C CA . TYR B 1 45 ? 3.227 9.508 -0.342 1 92.88 45 TYR B CA 1
ATOM 864 C C . TYR B 1 45 ? 3.541 9.656 1.142 1 92.88 45 TYR B C 1
ATOM 866 O O . TYR B 1 45 ? 2.676 10.047 1.931 1 92.88 45 TYR B O 1
ATOM 874 N N . ASN B 1 46 ? 4.781 9.375 1.514 1 93.94 46 ASN B N 1
ATOM 875 C CA . ASN B 1 46 ? 5.199 9.43 2.91 1 93.94 46 ASN B CA 1
ATOM 876 C C . ASN B 1 46 ? 4.949 10.812 3.514 1 93.94 46 ASN B C 1
ATOM 878 O O . ASN B 1 46 ? 5.332 11.828 2.932 1 93.94 46 ASN B O 1
ATOM 882 N N . GLY B 1 47 ? 4.301 10.859 4.668 1 93.44 47 GLY B N 1
ATOM 883 C CA . GLY B 1 47 ? 4.043 12.109 5.363 1 93.44 47 GLY B CA 1
ATOM 884 C C . GLY B 1 47 ? 2.766 12.797 4.91 1 93.44 47 GLY B C 1
ATOM 885 O O . GLY B 1 47 ? 2.387 13.836 5.453 1 93.44 47 GLY B O 1
ATOM 886 N N . HIS B 1 48 ? 2.074 12.211 3.857 1 91.94 48 HIS B N 1
ATOM 887 C CA . HIS B 1 48 ? 0.811 12.75 3.365 1 91.94 48 HIS B CA 1
ATOM 888 C C . HIS B 1 48 ? -0.368 11.914 3.848 1 91.94 48 HIS B C 1
ATOM 890 O O . HIS B 1 48 ? -0.193 10.758 4.25 1 91.94 48 HIS B O 1
ATOM 896 N N . THR B 1 49 ? -1.521 12.57 3.934 1 92.56 49 THR B N 1
ATOM 897 C CA . THR B 1 49 ? -2.746 11.828 4.215 1 92.56 49 THR B CA 1
ATOM 898 C C . THR B 1 49 ? -3.227 11.086 2.975 1 92.56 49 THR B C 1
ATOM 900 O O . THR B 1 49 ? -3.572 11.703 1.966 1 92.56 49 THR B O 1
ATOM 903 N N . VAL B 1 50 ? -3.137 9.828 3.076 1 93 50 VAL B N 1
ATOM 904 C CA . VAL B 1 50 ? -3.467 9.031 1.896 1 93 50 VAL B CA 1
ATOM 905 C C . VAL B 1 50 ? -4.582 8.047 2.234 1 93 50 VAL B C 1
ATOM 907 O O . VAL B 1 50 ? -4.84 7.766 3.406 1 93 50 VAL B O 1
ATOM 910 N N . SER B 1 51 ? -5.336 7.664 1.23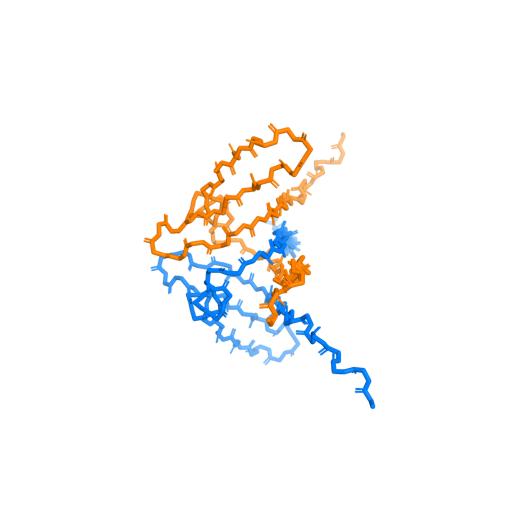4 1 93 51 SER B N 1
ATOM 911 C CA . SER B 1 51 ? -6.281 6.555 1.289 1 93 51 SER B CA 1
ATOM 912 C C . SER B 1 51 ? -5.77 5.352 0.506 1 93 51 SER B C 1
ATOM 914 O O . SER B 1 51 ? -5.609 5.418 -0.714 1 93 51 SER B O 1
ATOM 916 N N . ILE B 1 52 ? -5.379 4.301 1.158 1 95.56 52 ILE B N 1
ATOM 917 C CA . ILE B 1 52 ? -4.859 3.092 0.527 1 95.56 52 ILE B CA 1
ATOM 918 C C . ILE B 1 52 ? -5.918 1.992 0.57 1 95.56 52 ILE B C 1
ATOM 920 O O . ILE B 1 52 ? -6.457 1.681 1.636 1 95.56 52 ILE B O 1
ATOM 924 N N . THR B 1 53 ? -6.293 1.462 -0.482 1 95.62 53 THR B N 1
ATOM 925 C CA . THR B 1 53 ? -7.254 0.368 -0.565 1 95.62 53 THR B CA 1
ATOM 926 C C . THR B 1 53 ? -6.582 -0.906 -1.067 1 95.62 53 THR B C 1
ATOM 928 O O . THR B 1 53 ? -5.93 -0.9 -2.115 1 95.62 53 THR B O 1
ATOM 931 N N . PHE B 1 54 ? -6.625 -1.933 -0.276 1 94.81 54 PHE B N 1
ATOM 932 C CA . PHE B 1 54 ? -6.117 -3.242 -0.67 1 94.81 54 PHE B CA 1
ATOM 933 C C . PHE B 1 54 ? -7.266 -4.172 -1.053 1 94.81 54 PHE B C 1
ATOM 935 O O . PHE B 1 54 ? -8.203 -4.363 -0.274 1 94.81 54 PHE B O 1
ATOM 942 N N . LYS B 1 55 ? -7.27 -4.691 -2.277 1 92.94 55 LYS B N 1
ATOM 943 C CA . LYS B 1 55 ? -8.266 -5.648 -2.742 1 92.94 55 LYS B CA 1
ATOM 944 C C . LYS B 1 55 ? -7.605 -6.887 -3.338 1 92.94 55 LYS B C 1
ATOM 946 O O . LYS B 1 55 ? -6.703 -6.777 -4.172 1 92.94 55 LYS B O 1
ATOM 951 N N . VAL B 1 56 ? -7.973 -8.023 -2.842 1 90.62 56 VAL B N 1
ATOM 952 C CA . VAL B 1 56 ? -7.43 -9.266 -3.389 1 90.62 56 VAL B CA 1
ATOM 953 C C . VAL B 1 56 ? -8.148 -9.617 -4.688 1 90.62 56 VAL B C 1
ATOM 955 O O . VAL B 1 56 ? -9.383 -9.586 -4.75 1 90.62 56 VAL B O 1
ATOM 958 N N . ASP B 1 57 ? -7.387 -9.641 -5.668 1 79.44 57 ASP B N 1
ATOM 959 C CA . ASP B 1 57 ? -7.914 -10.102 -6.945 1 79.44 57 ASP B CA 1
ATOM 960 C C . ASP B 1 57 ? -7.598 -11.578 -7.168 1 79.44 57 ASP B C 1
ATOM 962 O O . ASP B 1 57 ? -6.477 -11.93 -7.531 1 79.44 57 ASP B O 1
ATOM 966 N N . GLU B 1 58 ? -8.188 -12.484 -6.375 1 64.44 58 GLU B N 1
ATOM 967 C CA . GLU B 1 58 ? -7.918 -13.898 -6.594 1 64.44 58 GLU B CA 1
ATOM 968 C C . GLU B 1 58 ? -8.164 -14.289 -8.047 1 64.44 58 GLU B C 1
ATOM 970 O O . GLU B 1 58 ? -9.305 -14.242 -8.523 1 64.44 58 GLU B O 1
ATOM 975 N N . ASN B 1 59 ? -7.566 -13.672 -8.906 1 54.84 59 ASN B N 1
ATOM 976 C CA . ASN B 1 59 ? -7.715 -14.492 -10.094 1 54.84 59 ASN B CA 1
ATOM 977 C C . ASN B 1 59 ? -7.598 -15.977 -9.773 1 54.84 59 ASN B C 1
ATOM 979 O O . ASN B 1 59 ? -6.52 -16.453 -9.414 1 54.84 59 ASN B O 1
ATOM 983 N N . ILE B 1 60 ? -8.5 -16.562 -9.039 1 50.19 60 ILE B N 1
ATOM 984 C CA . ILE B 1 60 ? -8.609 -18.016 -8.891 1 50.19 60 ILE B CA 1
ATOM 985 C C . ILE B 1 60 ? -8.109 -18.703 -10.164 1 50.19 60 ILE B C 1
ATOM 987 O O . ILE B 1 60 ? -8.719 -18.562 -11.227 1 50.19 60 ILE B O 1
ATOM 991 N N . ASP B 1 61 ? -6.91 -18.547 -10.492 1 46.38 61 ASP B N 1
ATOM 992 C CA . ASP B 1 61 ? -6.754 -19.781 -11.273 1 46.38 61 ASP B CA 1
ATOM 993 C C . ASP B 1 61 ? -7.426 -20.953 -10.57 1 46.38 61 ASP B C 1
ATOM 995 O O . ASP B 1 61 ? -7.352 -21.078 -9.352 1 46.38 61 ASP B O 1
ATOM 999 N N . PRO B 1 62 ? -8.438 -21.5 -11.164 1 43.88 62 PRO B N 1
ATOM 1000 C CA . PRO B 1 62 ? -8.945 -22.734 -10.578 1 43.88 62 PRO B CA 1
ATOM 1001 C C . PRO B 1 62 ? -7.855 -23.547 -9.867 1 43.88 62 PRO B C 1
ATOM 1003 O O . PRO B 1 62 ? -6.824 -23.859 -10.469 1 43.88 62 PRO B O 1
ATOM 1006 N N . VAL B 1 63 ? -7.387 -23.094 -8.617 1 43.34 63 VAL B N 1
ATOM 1007 C CA . VAL B 1 63 ? -6.543 -24.125 -8.039 1 43.34 63 VAL B CA 1
ATOM 1008 C C . VAL B 1 63 ? -7.043 -25.5 -8.477 1 43.34 63 VAL B C 1
ATOM 1010 O O . VAL B 1 63 ? -8.211 -25.828 -8.289 1 43.34 63 VAL B O 1
ATOM 1013 N N . GLU B 1 64 ? -6.559 -26.078 -9.555 1 39.75 64 GLU B N 1
ATOM 1014 C CA . GLU B 1 64 ? -6.805 -27.5 -9.773 1 39.75 64 GLU B CA 1
ATOM 1015 C C . GLU B 1 64 ? -6.758 -28.281 -8.461 1 39.75 64 GLU B C 1
ATOM 1017 O O . GLU B 1 64 ? -5.762 -28.219 -7.734 1 39.75 64 GLU B O 1
ATOM 1022 N N . GLU B 1 65 ? -7.863 -28.297 -7.695 1 32.69 65 GLU B N 1
ATOM 1023 C CA . GLU B 1 65 ? -7.859 -29.547 -6.945 1 32.69 65 GLU B CA 1
ATOM 1024 C C . GLU B 1 65 ? -7.352 -30.703 -7.805 1 32.69 65 GLU B C 1
ATOM 1026 O O . GLU B 1 65 ? -7.727 -30.828 -8.969 1 32.69 65 GLU B O 1
#

Secondary structure (DSSP, 8-state):
--------EEEEEEEEETTTTEEEEEETTTTEEEEEEHHHHHHHTTTSEEEEEEEE---------/--------EEEEEEEEETTTTEEEEEETTTTEEEEEEHHHHHHHHTTSEEEEEEEE---------

Radius of gyration: 16.74 Å; Cα contacts (8 Å, |Δi|>4): 240; chains: 2; bounding box: 34×61×41 Å

Solvent-accessible surface area (backbone atoms only — not comparable to full-atom values): 7397 Å² total; per-residue (Å²): 127,85,76,67,78,68,59,57,63,49,75,48,59,21,35,28,33,60,92,78,36,29,30,38,22,69,39,83,87,70,74,38,76,45,80,41,57,42,56,58,53,46,55,75,44,43,76,33,36,28,36,38,35,40,32,41,48,72,72,65,58,74,72,75,124,125,83,78,66,77,68,58,56,62,50,75,48,61,22,35,29,33,60,92,75,35,29,30,39,23,68,38,83,87,69,75,40,77,47,79,40,56,43,56,59,54,44,54,75,43,42,77,34,36,29,37,38,36,38,33,41,47,71,70,66,59,76,71,78,122

Nearest PDB structures (foldseek):
  3cam-assembly1_B  TM=4.404E-01  e=5.177E+00  Neisseria meningitidis MC58
  8esw-assembly1_S3  TM=2.272E-01  e=6.792E+00  Drosophila melanogaster
  3cam-assembly1_B  TM=4.406E-01  e=5.028E+00  Neisseria meningitidis MC58
  8esw-assembly1_S3  TM=2.276E-01  e=7.577E+00  Drosophila melanogaster

Foldseek 3Di:
DPPPPPPDDDDADADQDVVQQWGWHQDPVVRDIDIGRNVVVCVVCPPHDDDDDDDDDCPCPVPPD/DPPPPPPDDDDADADQDVVQQWGWHQDPVVSDIDIGRNVVVCVVCPPHDDDDDDDDPCPCPVPPD

Organism: NCBI:txid1402861

pLDDT: mean 81.78, std 20.51, range [26.88, 97.06]

Sequence (130 aa):
MAKNQDTMSSNLTGVLDVEEMTVTFIDKKDEGETVYDLEKTLQKYNGHTVSITFKVDENIDPVEEMAKNQDTMSSNLTGVLDVEEMTVTFIDKKDEGETVYDLEKTLQKYNGHTVSITFKVDENIDPVEE

InterPro domains:
  IPR018600 Bacillus phage SPbeta, YonK [PF09642] (1-60)
  IPR037261 YonK superfamily [G3DSA:6.20.120.10] (2-65)
  IPR037261 YonK superfamily [SSF160570] (10-59)